Protein AF-U6DPF2-F1 (afdb_monomer)

Solvent-accessible surface area (backbone atoms only — not comparable to full-atom values): 9576 Å² total; per-residue (Å²): 135,83,82,81,77,77,72,81,76,77,89,70,74,79,86,74,88,80,58,65,69,60,52,51,51,50,58,51,51,33,51,52,51,28,51,53,49,15,48,53,49,27,64,74,75,37,40,72,72,28,24,59,43,100,82,71,57,91,51,95,62,51,48,70,65,41,23,38,45,65,47,85,66,29,28,59,49,30,40,49,26,49,55,66,37,44,58,59,51,54,51,49,46,52,51,52,45,55,52,58,69,71,52,85,67,94,52,87,64,50,65,62,50,51,52,49,30,42,50,23,47,52,47,21,53,51,20,49,49,48,41,57,74,38,24,58,90,78,39,45,69,62,22,52,51,23,49,53,48,22,52,55,23,44,54,50,22,53,52,42,49,56,50,51,52,54,55,54,64,76,71,111

Radius of gyration: 22.12 Å; Cα contacts (8 Å, |Δi|>4): 157; chains: 1; bounding box: 89×26×51 Å

pLDDT: mean 87.16, std 13.54, range [38.53, 98.56]

Secondary structure (DSSP, 8-state):
----------S---S----HHHHHHHHHHHHHHHHHHHHHHHHHHSHHHHH--TT----SS--HHHHHHTSTTHHHHHHHHHHHHHHHHHHHHHHHHHHHHHS--S-TTHHHHHHHHHHHHHHHHHHHHHHHHS-TTT-HHHHHHHHHHHHHHHHHHHHHHHHHHHHHHH--

Mean predicted aligned error: 7.71 Å

Structure (mmCIF, N/CA/C/O backbone):
data_AF-U6DPF2-F1
#
_entry.id   AF-U6DPF2-F1
#
loop_
_atom_site.group_PDB
_atom_site.id
_atom_site.type_symbol
_atom_site.label_atom_id
_atom_site.label_alt_id
_atom_site.label_comp_id
_atom_site.label_asym_id
_atom_site.label_entity_id
_atom_site.label_seq_id
_atom_site.pdbx_PDB_ins_code
_atom_site.Cartn_x
_atom_site.Cartn_y
_atom_site.Cartn_z
_atom_site.occupancy
_atom_site.B_iso_or_equiv
_atom_site.auth_seq_id
_atom_site.auth_comp_id
_atom_site.auth_asym_id
_atom_site.auth_atom_id
_atom_site.pdbx_PDB_model_num
ATOM 1 N N . MET A 1 1 ? -61.119 -0.513 19.397 1.00 38.78 1 MET A N 1
ATOM 2 C CA . MET A 1 1 ? -60.624 -1.769 18.796 1.00 38.78 1 MET A CA 1
ATOM 3 C C . MET A 1 1 ? -59.587 -1.384 17.750 1.00 38.78 1 MET A C 1
ATOM 5 O O . MET A 1 1 ? -59.904 -0.553 16.915 1.00 38.78 1 MET A O 1
ATOM 9 N N . PHE A 1 2 ? -58.372 -1.924 17.885 1.00 40.19 2 PHE A N 1
ATOM 10 C CA . PHE A 1 2 ? -57.194 -1.798 17.009 1.00 40.19 2 PHE A CA 1
ATOM 11 C C . PHE A 1 2 ? -56.558 -0.405 16.851 1.00 40.19 2 PHE A C 1
ATOM 13 O O . PHE A 1 2 ? -56.829 0.352 15.9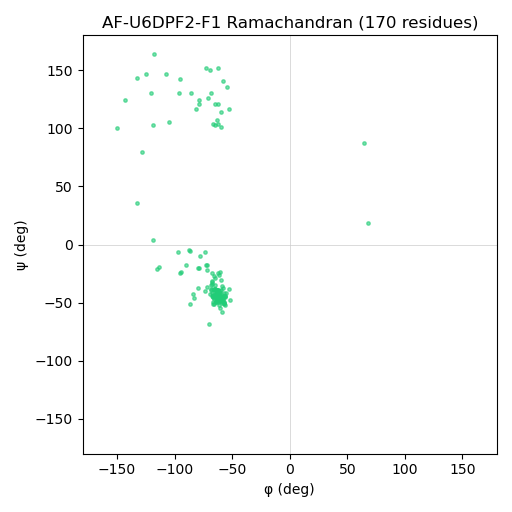27 1.00 40.19 2 PHE A O 1
ATOM 20 N N . SER A 1 3 ? -55.637 -0.125 17.780 1.00 38.53 3 SER A N 1
ATOM 21 C CA . SER A 1 3 ? -54.531 0.813 17.595 1.00 38.53 3 SER A CA 1
ATOM 22 C C . SER A 1 3 ? -53.605 0.253 16.512 1.00 38.53 3 SER A C 1
ATOM 24 O O . SER A 1 3 ? -53.125 -0.876 16.629 1.00 38.53 3 SER A O 1
ATOM 26 N N . ALA A 1 4 ? -53.409 1.014 15.436 1.00 46.97 4 ALA A N 1
ATOM 27 C CA . ALA A 1 4 ? -52.430 0.710 14.407 1.00 46.97 4 ALA A CA 1
ATOM 28 C C . ALA A 1 4 ? -51.031 0.838 15.021 1.00 46.97 4 ALA A C 1
ATOM 30 O O . ALA A 1 4 ? -50.545 1.942 15.259 1.00 46.97 4 ALA A O 1
ATOM 31 N N . ALA A 1 5 ? -50.399 -0.299 15.306 1.00 47.59 5 ALA A N 1
ATOM 32 C CA . ALA A 1 5 ? -48.982 -0.343 15.607 1.00 47.59 5 ALA A CA 1
ATOM 33 C C . ALA A 1 5 ? -48.227 0.079 14.342 1.00 47.59 5 ALA A C 1
ATOM 35 O O . ALA A 1 5 ? -48.111 -0.687 13.386 1.00 47.59 5 ALA A O 1
ATOM 36 N N . SER A 1 6 ? -47.744 1.318 14.320 1.00 48.69 6 SER A N 1
ATOM 37 C CA . SER A 1 6 ? -46.737 1.751 13.362 1.00 48.69 6 SER A CA 1
ATOM 38 C C . SER A 1 6 ? -45.479 0.917 13.606 1.00 48.69 6 SER A C 1
ATOM 40 O O . SER A 1 6 ? -44.765 1.145 14.584 1.00 48.69 6 SER A O 1
ATOM 42 N N . GLN A 1 7 ? -45.219 -0.075 12.751 1.00 51.25 7 GLN A N 1
ATOM 43 C CA . GLN A 1 7 ? -43.880 -0.650 12.643 1.00 51.25 7 GLN A CA 1
ATOM 44 C C . GLN A 1 7 ? -42.896 0.498 12.375 1.00 51.25 7 GLN A C 1
ATOM 46 O O . GLN A 1 7 ? -43.202 1.354 11.538 1.00 51.25 7 GLN A O 1
ATOM 51 N N . PRO A 1 8 ? -41.732 0.548 13.046 1.00 44.69 8 PRO A N 1
ATOM 52 C CA . PRO A 1 8 ? -40.695 1.475 12.641 1.00 44.69 8 PRO A CA 1
ATOM 53 C C . PRO A 1 8 ? -40.276 1.081 11.225 1.00 44.69 8 PRO A C 1
ATOM 55 O O . PRO A 1 8 ? -39.880 -0.058 10.980 1.00 44.69 8 PRO A O 1
ATOM 58 N N . LEU A 1 9 ? -40.428 2.015 10.292 1.00 51.88 9 LEU A N 1
ATOM 59 C CA . LEU A 1 9 ? -39.844 1.935 8.964 1.00 51.88 9 LEU A CA 1
ATOM 60 C C . LEU A 1 9 ? -38.324 1.843 9.168 1.00 51.88 9 LEU A C 1
ATOM 62 O O . LEU A 1 9 ? -37.745 2.776 9.719 1.00 51.88 9 LEU A O 1
ATOM 66 N N . ASP A 1 10 ? -37.705 0.720 8.811 1.00 54.88 10 ASP A N 1
ATOM 67 C CA . ASP A 1 10 ? -36.246 0.566 8.818 1.00 54.88 10 ASP A CA 1
ATOM 68 C C . ASP A 1 10 ? -35.682 1.567 7.785 1.00 54.88 10 ASP A C 1
ATOM 70 O O . ASP A 1 10 ? -35.942 1.385 6.590 1.00 54.88 10 ASP A O 1
ATOM 74 N N . PRO A 1 11 ? -35.038 2.685 8.186 1.00 57.53 11 PRO A N 1
ATOM 75 C CA . PRO A 1 11 ? -34.808 3.810 7.273 1.00 57.53 11 PRO A CA 1
ATOM 76 C C . PRO A 1 11 ? -33.751 3.523 6.203 1.00 57.53 11 PRO A C 1
ATOM 78 O O . PRO A 1 11 ? -33.722 4.201 5.181 1.00 57.53 11 PRO A O 1
ATOM 81 N N . ASP A 1 12 ? -32.918 2.503 6.412 1.00 57.00 12 ASP A N 1
ATOM 82 C CA . ASP A 1 12 ? -31.735 2.244 5.600 1.00 57.00 12 ASP A CA 1
ATOM 83 C C . ASP A 1 12 ? -31.724 0.792 5.113 1.00 57.00 12 ASP A C 1
ATOM 85 O O . ASP A 1 12 ? -31.018 -0.078 5.630 1.00 57.00 12 ASP A O 1
ATOM 89 N N . GLY A 1 13 ? -32.502 0.516 4.065 1.00 59.81 13 GLY A N 1
ATOM 90 C CA . GLY A 1 13 ? -32.349 -0.721 3.307 1.00 59.81 13 GLY A CA 1
ATOM 91 C C . GLY A 1 13 ? -30.888 -0.863 2.876 1.00 59.81 13 GLY A C 1
ATOM 92 O O . GLY A 1 13 ? -30.370 -0.025 2.141 1.00 59.81 13 GLY A O 1
ATOM 93 N N . THR A 1 14 ? -30.197 -1.898 3.357 1.00 67.62 14 THR A N 1
ATOM 94 C CA . THR A 1 14 ? -28.784 -2.129 3.026 1.00 67.62 14 THR A CA 1
ATOM 95 C C . THR A 1 14 ? -28.638 -2.297 1.510 1.00 67.62 14 THR A C 1
ATOM 97 O O . THR A 1 14 ? -28.920 -3.366 0.974 1.00 67.62 14 THR A O 1
ATOM 100 N N . VAL A 1 15 ? -28.194 -1.245 0.813 1.00 73.81 15 VAL A N 1
ATOM 101 C CA . VAL A 1 15 ? -28.133 -1.209 -0.661 1.00 73.81 15 VAL A CA 1
ATOM 102 C C . VAL A 1 15 ? -27.086 -2.186 -1.208 1.00 73.81 15 VAL A C 1
ATOM 104 O O . VAL A 1 15 ? -27.255 -2.748 -2.288 1.00 73.81 15 VAL A O 1
ATOM 107 N N . PHE A 1 16 ? -26.006 -2.428 -0.459 1.00 74.12 16 PHE A N 1
ATOM 108 C CA . PHE A 1 16 ? -24.910 -3.290 -0.890 1.00 74.12 16 PHE A CA 1
ATOM 109 C C . PHE A 1 16 ? -24.344 -4.103 0.276 1.00 74.12 16 PHE A C 1
ATOM 111 O O . PHE A 1 16 ? -23.915 -3.550 1.288 1.00 74.12 16 PHE A O 1
ATOM 118 N N . ARG A 1 17 ? -24.319 -5.434 0.129 1.00 79.38 17 ARG A N 1
ATOM 119 C CA . ARG A 1 17 ? -23.784 -6.360 1.136 1.00 79.38 17 ARG A CA 1
ATOM 120 C C . ARG A 1 17 ? -22.616 -7.142 0.553 1.00 79.38 17 ARG A C 1
ATOM 122 O O . ARG A 1 17 ? -22.805 -8.103 -0.189 1.00 79.38 17 ARG A O 1
ATOM 129 N N . LEU A 1 18 ? -21.403 -6.746 0.918 1.00 79.19 18 LEU A N 1
ATOM 130 C CA . LEU A 1 18 ? -20.183 -7.406 0.473 1.00 79.19 18 LEU A CA 1
ATOM 131 C C . LEU A 1 18 ? -19.712 -8.418 1.518 1.00 79.19 18 LEU A C 1
ATOM 133 O O . LEU A 1 18 ? -19.599 -8.103 2.703 1.00 79.19 18 LEU A O 1
ATOM 137 N N . ARG A 1 19 ? -19.419 -9.650 1.092 1.00 86.00 19 ARG A N 1
ATOM 138 C CA . ARG A 1 19 ? -18.819 -10.648 1.987 1.00 86.00 19 ARG A CA 1
ATOM 139 C C . ARG A 1 19 ? -17.376 -10.248 2.274 1.00 86.00 19 ARG A C 1
ATOM 141 O O . ARG A 1 19 ? -16.591 -10.114 1.340 1.00 86.00 19 ARG A O 1
ATOM 148 N N . PHE A 1 20 ? -17.010 -10.143 3.550 1.00 83.31 20 PHE A N 1
ATOM 149 C CA . PHE A 1 20 ? -15.640 -9.818 3.962 1.00 83.31 20 PHE A CA 1
ATOM 150 C C . PHE A 1 20 ? -14.602 -10.750 3.317 1.00 83.31 20 PHE A C 1
ATOM 152 O O . PHE A 1 20 ? -13.569 -10.298 2.841 1.00 83.31 20 PHE A O 1
ATOM 159 N N . THR A 1 21 ? -14.918 -12.040 3.180 1.00 87.00 21 THR A N 1
ATOM 160 C CA . THR A 1 21 ? -14.057 -13.016 2.496 1.00 87.00 21 THR A CA 1
ATOM 161 C C . THR A 1 21 ? -13.752 -12.635 1.045 1.00 87.00 21 THR A C 1
ATOM 163 O O . THR A 1 21 ? -12.631 -12.837 0.593 1.00 87.00 21 THR A O 1
ATOM 166 N N . ALA A 1 22 ? -14.712 -12.061 0.311 1.00 85.94 22 ALA A N 1
ATOM 167 C CA . ALA A 1 22 ? -14.481 -11.613 -1.064 1.00 85.94 22 ALA A CA 1
ATOM 168 C C . ALA A 1 22 ? -13.515 -10.417 -1.109 1.00 85.94 22 ALA A C 1
ATOM 170 O O . ALA A 1 22 ? -12.627 -10.380 -1.957 1.00 85.94 22 ALA A O 1
ATOM 171 N N . VAL A 1 23 ? -13.640 -9.490 -0.150 1.00 86.88 23 VAL A N 1
ATOM 172 C CA . VAL A 1 23 ? -12.709 -8.361 0.021 1.00 86.88 23 VAL A CA 1
ATOM 173 C C . VAL A 1 23 ? -11.297 -8.863 0.301 1.00 86.88 23 VAL A C 1
ATOM 175 O O . VAL A 1 23 ? -10.350 -8.388 -0.315 1.00 86.88 23 VAL A O 1
ATOM 178 N N . VAL A 1 24 ? -11.153 -9.852 1.186 1.00 88.25 24 VAL A N 1
ATOM 179 C CA . VAL A 1 24 ? -9.853 -10.451 1.523 1.00 88.25 24 VAL A CA 1
ATOM 180 C C . VAL A 1 24 ? -9.200 -11.086 0.296 1.00 88.25 24 VAL A C 1
ATOM 182 O O . VAL A 1 24 ? -8.026 -10.831 0.040 1.00 88.25 24 VAL A O 1
ATOM 185 N N . TRP A 1 25 ? -9.951 -11.855 -0.500 1.00 89.69 25 TRP A N 1
ATOM 186 C CA . TRP A 1 25 ? -9.423 -12.428 -1.740 1.00 89.69 25 TRP A CA 1
ATOM 187 C C . TRP A 1 25 ? -8.938 -11.350 -2.708 1.00 89.69 25 TRP A C 1
ATOM 189 O O . TRP A 1 25 ? -7.821 -11.442 -3.204 1.00 89.69 25 TRP A O 1
ATOM 199 N N . TRP A 1 26 ? -9.723 -10.291 -2.914 1.00 87.00 26 TRP A N 1
ATOM 200 C CA . TRP A 1 26 ? -9.298 -9.150 -3.729 1.00 87.00 26 TRP A CA 1
ATOM 201 C C . TRP A 1 26 ? -8.020 -8.496 -3.199 1.00 87.00 26 TRP A C 1
ATOM 203 O O . TRP A 1 26 ? -7.090 -8.255 -3.967 1.00 87.00 26 TRP A O 1
ATOM 213 N N . ILE A 1 27 ? -7.954 -8.251 -1.889 1.00 88.88 27 ILE A N 1
ATOM 214 C CA . ILE A 1 27 ? -6.798 -7.633 -1.233 1.00 88.88 27 ILE A CA 1
ATOM 215 C C . ILE A 1 27 ? -5.518 -8.442 -1.446 1.00 88.88 27 ILE A C 1
ATOM 217 O O . ILE A 1 27 ? -4.448 -7.868 -1.616 1.00 88.88 27 ILE A O 1
ATOM 221 N N . ILE A 1 28 ? -5.617 -9.769 -1.470 1.00 90.38 28 ILE A N 1
ATOM 222 C CA . ILE A 1 28 ? -4.453 -10.644 -1.621 1.00 90.38 28 ILE A CA 1
ATOM 223 C C . ILE A 1 28 ? -4.072 -10.807 -3.096 1.00 90.38 28 ILE A C 1
ATOM 225 O O . ILE A 1 28 ? -2.896 -10.713 -3.442 1.00 90.38 28 ILE A O 1
ATOM 229 N N . THR A 1 29 ? -5.040 -11.054 -3.980 1.00 92.44 29 THR A N 1
ATOM 230 C CA . THR A 1 29 ? -4.752 -11.467 -5.360 1.00 92.44 29 THR A CA 1
ATOM 231 C C . THR A 1 29 ? -4.073 -10.371 -6.179 1.00 92.44 29 THR A C 1
ATOM 233 O O . THR A 1 29 ? -3.100 -10.667 -6.870 1.00 92.44 29 THR A O 1
ATOM 236 N N . PHE A 1 30 ? -4.536 -9.118 -6.104 1.00 92.62 30 PHE A N 1
ATOM 237 C CA . PHE A 1 30 ? -4.009 -8.048 -6.962 1.00 92.62 30 PHE A CA 1
ATOM 238 C C . PHE A 1 30 ? -2.537 -7.704 -6.679 1.00 92.62 30 PHE A C 1
ATOM 240 O O . PHE A 1 30 ? -1.745 -7.719 -7.623 1.00 92.62 30 PHE A O 1
ATOM 247 N N . PRO A 1 31 ? -2.114 -7.445 -5.425 1.00 92.25 31 PRO A N 1
ATOM 248 C CA . PRO A 1 31 ? -0.709 -7.166 -5.129 1.00 92.25 31 PRO A CA 1
ATOM 249 C C . PRO A 1 31 ? 0.196 -8.360 -5.409 1.00 92.25 31 PRO A C 1
ATOM 251 O O . PRO A 1 31 ? 1.293 -8.174 -5.925 1.00 92.25 31 PRO A O 1
ATOM 254 N N . MET A 1 32 ? -0.265 -9.581 -5.113 1.00 94.25 32 MET A N 1
ATOM 255 C CA . MET A 1 32 ? 0.510 -10.799 -5.368 1.00 94.25 32 MET A CA 1
ATOM 256 C C . MET A 1 32 ? 0.743 -11.000 -6.863 1.00 94.25 32 MET A C 1
ATOM 258 O O . MET A 1 32 ? 1.879 -11.201 -7.286 1.00 94.25 32 MET A O 1
ATOM 262 N N . PHE A 1 33 ? -0.314 -10.888 -7.671 1.00 96.00 33 PHE A N 1
ATOM 263 C CA . PHE A 1 33 ? -0.197 -10.954 -9.124 1.00 96.00 33 PHE A CA 1
ATOM 264 C C . PHE A 1 33 ? 0.745 -9.869 -9.657 1.00 96.00 33 PHE A C 1
ATOM 266 O O . PHE A 1 33 ? 1.686 -10.187 -10.381 1.00 96.00 33 PHE A O 1
ATOM 273 N N . GLY A 1 34 ? 0.535 -8.610 -9.255 1.00 94.94 34 GLY A N 1
ATOM 274 C CA . GLY A 1 34 ? 1.373 -7.490 -9.680 1.00 94.94 34 GLY A CA 1
ATOM 275 C C . GLY A 1 34 ? 2.845 -7.694 -9.321 1.00 94.94 34 GLY A C 1
ATOM 276 O O . GLY A 1 34 ? 3.709 -7.508 -10.173 1.00 94.94 34 GLY A O 1
ATOM 277 N N . PHE A 1 35 ? 3.132 -8.139 -8.096 1.00 94.69 35 PHE A N 1
ATOM 278 C CA . PHE A 1 35 ? 4.491 -8.383 -7.616 1.00 94.69 35 PHE A CA 1
ATOM 279 C C . PHE A 1 35 ? 5.206 -9.449 -8.451 1.00 94.69 35 PHE A C 1
ATOM 281 O O . PHE A 1 35 ? 6.269 -9.183 -9.014 1.00 94.69 35 PHE A O 1
ATOM 288 N N . PHE A 1 36 ? 4.609 -10.637 -8.591 1.00 95.62 36 PHE A N 1
ATOM 289 C CA . PHE A 1 36 ? 5.235 -11.719 -9.352 1.00 95.62 36 PHE A CA 1
ATOM 290 C C . PHE A 1 36 ? 5.347 -11.390 -10.836 1.00 95.62 36 PHE A C 1
ATOM 292 O O . PHE A 1 36 ? 6.382 -11.677 -11.433 1.00 95.62 36 PHE A O 1
ATOM 299 N N . PHE A 1 37 ? 4.332 -10.746 -11.419 1.00 95.62 37 PHE A N 1
ATOM 300 C CA . PHE A 1 37 ? 4.401 -10.279 -12.799 1.00 95.62 37 PHE A CA 1
ATOM 301 C C . PHE A 1 37 ? 5.596 -9.342 -13.003 1.00 95.62 37 PHE A C 1
ATOM 303 O O . PHE A 1 37 ? 6.397 -9.572 -13.905 1.00 95.62 37 PHE A O 1
ATOM 310 N N . CYS A 1 38 ? 5.758 -8.328 -12.147 1.00 95.00 38 CYS A N 1
ATOM 311 C CA . CYS A 1 38 ? 6.836 -7.349 -12.287 1.00 95.00 38 CYS A CA 1
ATOM 312 C C . CYS A 1 38 ? 8.219 -7.990 -12.139 1.00 95.00 38 CYS A C 1
ATOM 314 O O . CYS A 1 38 ? 9.108 -7.697 -12.938 1.00 95.00 38 CYS A O 1
ATOM 316 N N . ILE A 1 39 ? 8.400 -8.894 -11.170 1.00 93.94 39 ILE A N 1
ATOM 317 C CA . ILE A 1 39 ? 9.676 -9.593 -10.964 1.00 93.94 39 ILE A CA 1
ATOM 318 C C . ILE A 1 39 ? 9.995 -10.520 -12.140 1.00 93.94 39 ILE A C 1
ATOM 320 O O . ILE A 1 39 ? 11.076 -10.418 -12.716 1.00 93.94 39 ILE A O 1
ATOM 324 N N . ILE A 1 40 ? 9.061 -11.391 -12.535 1.00 94.19 40 ILE A N 1
ATOM 325 C CA . ILE A 1 40 ? 9.280 -12.354 -13.625 1.00 94.19 40 ILE A CA 1
ATOM 326 C C . ILE A 1 40 ? 9.542 -11.615 -14.938 1.00 94.19 40 ILE A C 1
ATOM 328 O O . ILE A 1 40 ? 10.494 -11.934 -15.645 1.00 94.19 40 ILE A O 1
ATOM 332 N N . TRP A 1 41 ? 8.739 -10.595 -15.248 1.00 94.62 41 TRP A N 1
ATOM 333 C CA . TRP A 1 41 ? 8.914 -9.820 -16.471 1.00 94.62 41 TRP A CA 1
ATOM 334 C C . TRP A 1 41 ? 10.256 -9.084 -16.497 1.00 94.62 41 TRP A C 1
ATOM 336 O O . TRP A 1 41 ? 10.922 -9.045 -17.531 1.00 94.62 41 TRP A O 1
ATOM 346 N N . SER A 1 42 ? 10.680 -8.539 -15.355 1.00 92.38 42 SER A N 1
ATOM 347 C CA . SER A 1 42 ? 11.984 -7.888 -15.225 1.00 92.38 42 SER A CA 1
ATOM 348 C C . SER A 1 42 ? 13.130 -8.870 -15.446 1.00 92.38 42 SER A C 1
ATOM 350 O O . SER A 1 42 ? 14.040 -8.569 -16.208 1.00 92.38 42 SER A O 1
ATOM 352 N N . LEU A 1 43 ? 13.052 -10.075 -14.879 1.00 92.31 43 LEU A N 1
ATOM 353 C CA . LEU A 1 43 ? 14.084 -11.100 -15.050 1.00 92.31 43 LEU A CA 1
ATOM 354 C C . LEU A 1 43 ? 14.179 -11.641 -16.483 1.00 92.31 43 LEU A C 1
ATOM 356 O O . LEU A 1 43 ? 15.271 -11.973 -16.928 1.00 92.31 43 LEU A O 1
ATOM 360 N N . VAL A 1 44 ? 13.057 -11.743 -17.201 1.00 92.44 44 VAL A N 1
ATOM 361 C CA . VAL A 1 44 ? 13.035 -12.303 -18.564 1.00 92.44 44 VAL A CA 1
ATOM 362 C C . VAL A 1 44 ? 13.387 -11.258 -19.622 1.00 92.44 44 VAL A C 1
ATOM 364 O O . VAL A 1 44 ? 14.122 -11.566 -20.557 1.00 92.44 44 VAL A O 1
ATOM 367 N N . PHE A 1 45 ? 12.860 -10.038 -19.497 1.00 90.44 45 PHE A N 1
ATOM 368 C CA . PHE A 1 45 ? 12.917 -9.038 -20.571 1.00 90.44 45 PHE A CA 1
ATOM 369 C C . PHE A 1 45 ? 13.751 -7.797 -20.239 1.00 90.44 45 PHE A C 1
ATOM 371 O O . PHE A 1 45 ? 14.189 -7.117 -21.159 1.00 90.44 45 PHE A O 1
ATOM 378 N N . HIS A 1 46 ? 13.988 -7.494 -18.958 1.00 87.00 46 HIS A N 1
ATOM 379 C CA . HIS A 1 46 ? 14.680 -6.271 -18.526 1.00 87.00 46 HIS A CA 1
ATOM 380 C C . HIS A 1 46 ? 15.778 -6.559 -17.490 1.00 87.00 46 HIS A C 1
ATOM 382 O O . HIS A 1 46 ? 15.980 -5.778 -16.557 1.00 87.00 46 HIS A O 1
ATOM 388 N N . PHE A 1 47 ? 16.473 -7.694 -17.624 1.00 85.94 47 PHE A N 1
ATOM 389 C CA . PHE A 1 47 ? 17.399 -8.185 -16.601 1.00 85.94 47 PHE A CA 1
ATOM 390 C C . PHE A 1 47 ? 18.512 -7.174 -16.314 1.00 85.94 47 PHE A C 1
ATOM 392 O O . PHE A 1 47 ? 18.605 -6.692 -15.191 1.00 85.94 47 PHE A O 1
ATOM 399 N N . GLU A 1 48 ? 19.286 -6.787 -17.334 1.00 81.94 48 GLU A N 1
ATOM 400 C CA . GLU A 1 48 ? 20.451 -5.902 -17.180 1.00 81.94 48 GLU A CA 1
ATOM 401 C C . GLU A 1 48 ? 20.096 -4.567 -16.523 1.00 81.94 48 GLU A C 1
ATOM 403 O O . GLU A 1 48 ? 20.779 -4.133 -15.602 1.00 81.94 48 GLU A O 1
ATOM 408 N N . TYR A 1 49 ? 18.992 -3.948 -16.948 1.00 80.94 49 TYR A N 1
ATOM 409 C CA . TYR A 1 49 ? 18.534 -2.678 -16.392 1.00 80.94 49 TYR A CA 1
ATOM 410 C C . TYR A 1 49 ? 18.077 -2.815 -14.936 1.00 80.94 49 TYR A C 1
ATOM 412 O O . TYR A 1 49 ? 18.415 -1.998 -14.085 1.00 80.94 49 TYR A O 1
ATOM 420 N N . THR A 1 50 ? 17.304 -3.857 -14.626 1.00 81.31 50 THR A N 1
ATOM 421 C CA . THR A 1 50 ? 16.648 -3.966 -13.316 1.00 81.31 50 THR A CA 1
ATOM 422 C C . THR A 1 50 ? 17.577 -4.460 -12.205 1.00 81.31 50 THR A C 1
ATOM 424 O O . THR A 1 50 ? 17.288 -4.199 -11.031 1.00 81.31 50 THR A O 1
ATOM 427 N N . VAL A 1 51 ? 18.691 -5.112 -12.562 1.00 85.38 51 VAL A N 1
ATOM 428 C CA . VAL A 1 51 ? 19.764 -5.533 -11.641 1.00 85.38 51 VAL A CA 1
ATOM 429 C C . VAL A 1 51 ? 20.950 -4.564 -11.591 1.00 85.38 51 VAL A C 1
ATOM 431 O O . VAL A 1 51 ? 21.850 -4.763 -10.771 1.00 85.38 51 VAL A O 1
ATOM 434 N N . ALA A 1 52 ? 20.968 -3.535 -12.447 1.00 81.56 52 ALA A N 1
ATOM 435 C CA . ALA A 1 52 ? 22.044 -2.554 -12.495 1.00 81.56 52 ALA A CA 1
ATOM 436 C C . ALA A 1 52 ? 22.228 -1.861 -11.138 1.00 81.56 52 ALA A C 1
ATOM 438 O O . ALA A 1 52 ? 21.267 -1.536 -10.439 1.00 81.56 52 ALA A O 1
ATOM 439 N N . THR A 1 53 ? 23.486 -1.625 -10.774 1.00 81.81 53 THR A N 1
ATOM 440 C CA . THR A 1 53 ? 23.859 -0.865 -9.579 1.00 81.81 53 THR A CA 1
ATOM 441 C C . THR A 1 53 ? 24.783 0.273 -9.967 1.00 81.81 53 THR A C 1
ATOM 443 O O . THR A 1 53 ? 25.631 0.110 -10.845 1.00 81.81 53 THR A O 1
ATOM 446 N N . ASP A 1 54 ? 24.686 1.397 -9.259 1.00 78.50 54 ASP A N 1
ATOM 447 C CA . ASP A 1 54 ? 25.594 2.536 -9.454 1.00 78.50 54 ASP A CA 1
ATOM 448 C C . ASP A 1 54 ? 27.064 2.167 -9.189 1.00 78.50 54 ASP A C 1
ATOM 450 O O . ASP A 1 54 ? 27.983 2.790 -9.714 1.00 78.50 54 ASP A O 1
ATOM 454 N N . CYS A 1 55 ? 27.302 1.120 -8.392 1.00 83.62 55 CYS A N 1
ATOM 455 C CA . CYS A 1 55 ? 28.636 0.607 -8.081 1.00 83.62 55 CYS A CA 1
ATOM 456 C C . CYS A 1 55 ? 29.159 -0.428 -9.095 1.00 83.62 55 CYS A C 1
ATOM 458 O O . CYS A 1 55 ? 30.287 -0.895 -8.941 1.00 83.62 55 CYS A O 1
ATOM 460 N N . GLY A 1 56 ? 28.357 -0.834 -10.087 1.00 81.12 56 GLY A N 1
ATOM 461 C CA . GLY A 1 56 ? 28.739 -1.844 -11.082 1.00 81.12 56 GLY A CA 1
ATOM 462 C C . GLY A 1 56 ? 28.907 -3.264 -10.523 1.00 81.12 56 GLY A C 1
ATOM 463 O O . GLY A 1 56 ? 29.546 -4.104 -11.155 1.00 81.12 56 GLY A O 1
ATOM 464 N N . VAL A 1 57 ? 28.357 -3.546 -9.338 1.00 86.62 57 VAL A N 1
ATOM 465 C CA . VAL A 1 57 ? 28.372 -4.880 -8.722 1.00 86.62 57 VAL A CA 1
ATOM 466 C C . VAL A 1 57 ? 27.180 -5.687 -9.250 1.00 86.62 57 VAL A C 1
ATOM 468 O O . VAL A 1 57 ? 26.055 -5.177 -9.221 1.00 86.62 57 VAL A O 1
ATOM 471 N N . PRO A 1 58 ? 27.389 -6.931 -9.722 1.00 83.38 58 PRO A N 1
ATOM 472 C CA . PRO A 1 58 ? 26.310 -7.741 -10.271 1.00 83.38 58 PRO A CA 1
ATOM 473 C C . PRO A 1 58 ? 25.319 -8.167 -9.182 1.00 83.38 58 PRO A C 1
ATOM 475 O O . PRO A 1 58 ? 25.708 -8.729 -8.157 1.00 83.38 58 PRO A O 1
ATOM 478 N N . ASN A 1 59 ? 24.029 -7.957 -9.448 1.00 86.56 59 ASN A N 1
ATOM 479 C CA . ASN A 1 59 ? 22.926 -8.517 -8.674 1.00 86.56 59 ASN A CA 1
ATOM 480 C C . ASN A 1 59 ? 22.232 -9.630 -9.462 1.00 86.56 59 ASN A C 1
ATOM 482 O O . ASN A 1 59 ? 22.098 -9.565 -10.681 1.00 86.56 59 ASN A O 1
ATOM 486 N N . TYR A 1 60 ? 21.743 -10.642 -8.746 1.00 86.06 60 TYR A N 1
ATOM 487 C CA . TYR A 1 60 ? 20.985 -11.748 -9.344 1.00 86.06 60 TYR A CA 1
ATOM 488 C C . TYR A 1 60 ? 19.477 -11.487 -9.390 1.00 86.06 60 TYR A C 1
ATOM 490 O O . TYR A 1 60 ? 18.758 -12.164 -10.121 1.00 86.06 60 TYR A O 1
ATOM 498 N N . LEU A 1 61 ? 18.993 -10.528 -8.596 1.00 87.56 61 LEU A N 1
ATOM 499 C CA . LEU A 1 61 ? 17.588 -10.149 -8.524 1.00 87.56 61 LEU A CA 1
ATOM 500 C C . LEU A 1 61 ? 17.449 -8.632 -8.601 1.00 87.56 61 LEU A C 1
ATOM 502 O O . LEU A 1 61 ? 18.269 -7.918 -8.016 1.00 87.56 61 LEU A O 1
ATOM 506 N N . PRO A 1 62 ? 16.402 -8.137 -9.278 1.00 87.31 62 PRO A N 1
ATOM 507 C CA . PRO A 1 62 ? 16.111 -6.722 -9.279 1.00 87.31 62 PRO A CA 1
ATOM 508 C C . PRO A 1 62 ? 15.621 -6.279 -7.903 1.00 87.31 62 PRO A C 1
ATOM 510 O O . PRO A 1 62 ? 14.966 -7.035 -7.177 1.00 87.31 62 PRO A O 1
ATOM 513 N N . SER A 1 63 ? 15.892 -5.023 -7.558 1.00 89.44 63 SER A N 1
ATOM 514 C CA . SER A 1 63 ? 15.203 -4.401 -6.430 1.00 89.44 63 SER A CA 1
ATOM 515 C C . SER A 1 63 ? 13.698 -4.328 -6.715 1.00 89.44 63 SER A C 1
ATOM 517 O O . SER A 1 63 ? 13.271 -4.224 -7.867 1.00 89.44 63 SER A O 1
ATOM 519 N N . VAL A 1 64 ? 12.868 -4.344 -5.669 1.00 89.94 64 VAL A N 1
ATOM 520 C CA . VAL A 1 64 ? 11.412 -4.244 -5.855 1.00 89.94 64 VAL A CA 1
ATOM 521 C C . VAL A 1 64 ? 11.045 -2.922 -6.530 1.00 89.94 64 VAL A C 1
ATOM 523 O O . VAL A 1 64 ? 10.279 -2.936 -7.487 1.00 89.94 64 VAL A O 1
ATOM 526 N N . SER A 1 65 ? 11.639 -1.804 -6.103 1.00 89.44 65 SER A N 1
ATOM 527 C CA . SER A 1 65 ? 11.392 -0.486 -6.699 1.00 89.44 65 SER A CA 1
ATOM 528 C C . SER A 1 65 ? 11.789 -0.421 -8.179 1.00 89.44 65 SER A C 1
ATOM 530 O O . SER A 1 65 ? 11.020 0.111 -8.980 1.00 89.44 65 SER A O 1
ATOM 532 N N . SER A 1 66 ? 12.925 -1.015 -8.578 1.00 88.69 66 SER A N 1
ATOM 533 C CA . SER A 1 66 ? 13.322 -1.062 -9.996 1.00 88.69 66 SER A CA 1
ATOM 534 C C . SER A 1 66 ? 12.395 -1.952 -10.829 1.00 88.69 66 SER A C 1
ATOM 536 O O . SER A 1 66 ? 12.026 -1.574 -11.940 1.00 88.69 66 SER A O 1
ATOM 538 N N . ALA A 1 67 ? 11.937 -3.081 -10.277 1.00 91.56 67 ALA A N 1
ATOM 539 C CA . ALA A 1 67 ? 11.025 -3.993 -10.966 1.00 91.56 67 ALA A CA 1
ATOM 540 C C . ALA A 1 67 ? 9.614 -3.412 -11.182 1.00 91.56 67 ALA A C 1
ATOM 542 O O . ALA A 1 67 ? 8.984 -3.707 -12.197 1.00 91.56 67 ALA A O 1
ATOM 543 N N . ILE A 1 68 ? 9.103 -2.609 -10.240 1.00 91.50 68 ILE A N 1
ATOM 544 C CA . ILE A 1 68 ? 7.736 -2.058 -10.299 1.00 91.50 68 ILE A CA 1
ATOM 545 C C . ILE A 1 68 ? 7.659 -0.650 -10.904 1.00 91.50 68 ILE A C 1
ATOM 547 O O . ILE A 1 68 ? 6.594 -0.257 -11.373 1.00 91.50 68 ILE A O 1
ATOM 551 N N . GLY A 1 69 ? 8.741 0.134 -10.852 1.00 82.31 69 GLY A N 1
ATOM 552 C CA . GLY A 1 69 ? 8.744 1.553 -11.229 1.00 82.31 69 GLY A CA 1
ATOM 553 C C . GLY A 1 69 ? 9.576 1.891 -12.466 1.00 82.31 69 GLY A C 1
ATOM 554 O O . GLY A 1 69 ? 9.343 2.939 -13.074 1.00 82.31 69 GLY A O 1
ATOM 555 N N . GLY A 1 70 ? 10.515 1.018 -12.848 1.00 78.12 70 GLY A N 1
ATOM 556 C CA . GLY A 1 70 ? 11.472 1.280 -13.924 1.00 78.12 70 GLY A CA 1
ATOM 557 C C . GLY A 1 70 ? 10.821 1.285 -15.303 1.00 78.12 70 GLY A C 1
ATOM 558 O O . GLY A 1 70 ? 10.672 2.335 -15.926 1.00 78.12 70 GLY A O 1
ATOM 559 N N . GLU A 1 71 ? 10.366 0.112 -15.747 1.00 85.00 71 GLU A N 1
ATOM 560 C CA . GLU A 1 71 ? 10.042 -0.126 -17.157 1.00 85.00 71 GLU A CA 1
ATOM 561 C C . GLU A 1 71 ? 8.574 -0.475 -17.428 1.00 85.00 71 GLU A C 1
ATOM 563 O O . GLU A 1 71 ? 7.780 -0.818 -16.540 1.00 85.00 71 GLU A O 1
ATOM 568 N N . VAL A 1 72 ? 8.202 -0.361 -18.704 1.00 90.56 72 VAL A N 1
ATOM 569 C CA . VAL A 1 72 ? 6.903 -0.793 -19.229 1.00 90.56 72 VAL A CA 1
ATOM 570 C C . VAL A 1 72 ? 7.016 -2.207 -19.811 1.00 90.56 72 VAL A C 1
ATOM 572 O O . VAL A 1 72 ? 8.015 -2.525 -20.453 1.00 90.56 72 VAL A O 1
ATOM 575 N N . PRO A 1 73 ? 5.995 -3.070 -19.638 1.00 93.19 73 PRO A N 1
ATOM 576 C CA . PRO A 1 73 ? 4.659 -2.824 -19.087 1.00 93.19 73 PRO A CA 1
ATOM 577 C C . PRO A 1 73 ? 4.532 -2.925 -17.552 1.00 93.19 73 PRO A C 1
ATOM 579 O O . PRO A 1 73 ? 3.454 -2.624 -17.030 1.00 93.19 73 PRO A O 1
ATOM 582 N N . GLN A 1 74 ? 5.582 -3.332 -16.827 1.00 93.81 74 GLN A N 1
ATOM 583 C CA . GLN A 1 74 ? 5.547 -3.632 -15.383 1.00 93.81 74 GLN A CA 1
ATOM 584 C C . GLN A 1 74 ? 4.942 -2.490 -14.570 1.00 93.81 74 GLN A C 1
ATOM 586 O O . GLN A 1 74 ? 4.002 -2.709 -13.804 1.00 93.81 74 GLN A O 1
ATOM 591 N N . ARG A 1 75 ? 5.394 -1.256 -14.825 1.00 93.00 75 ARG A N 1
ATOM 592 C CA . ARG A 1 75 ? 4.893 -0.051 -14.154 1.00 93.00 75 ARG A CA 1
ATOM 593 C C . ARG A 1 75 ? 3.384 0.123 -14.262 1.00 93.00 75 ARG A C 1
ATOM 595 O O . ARG A 1 75 ? 2.731 0.486 -13.285 1.00 93.00 75 ARG A O 1
ATOM 602 N N . TYR A 1 76 ? 2.806 -0.137 -15.432 1.00 94.88 76 TYR A N 1
ATOM 603 C CA . TYR A 1 76 ? 1.363 0.012 -15.626 1.00 94.88 76 TYR A CA 1
ATOM 604 C C . TYR A 1 76 ? 0.579 -1.110 -14.953 1.00 94.88 76 TYR A C 1
ATOM 606 O O . TYR A 1 76 ? -0.438 -0.839 -14.316 1.00 94.88 76 TYR A O 1
ATOM 614 N N . VAL A 1 77 ? 1.075 -2.347 -15.029 1.00 96.12 77 VAL A N 1
ATOM 615 C CA . VAL A 1 77 ? 0.448 -3.484 -14.340 1.00 96.12 77 VAL A CA 1
ATOM 616 C C . VAL A 1 77 ? 0.476 -3.276 -12.828 1.00 96.12 77 VAL A C 1
ATOM 618 O O . VAL A 1 77 ? -0.552 -3.449 -12.171 1.00 96.12 77 VAL A O 1
ATOM 621 N N . TRP A 1 78 ? 1.608 -2.833 -12.279 1.00 96.31 78 TRP A N 1
ATOM 622 C CA . TRP A 1 78 ? 1.743 -2.527 -10.859 1.00 96.31 78 TRP A CA 1
ATOM 623 C C . TRP A 1 78 ? 0.793 -1.411 -10.413 1.00 96.31 78 TRP A C 1
ATOM 625 O O . TRP A 1 78 ? -0.003 -1.613 -9.491 1.00 96.31 78 TRP A O 1
ATOM 635 N N . ARG A 1 79 ? 0.809 -0.262 -11.108 1.00 96.00 79 ARG A N 1
ATOM 636 C CA . ARG A 1 79 ? -0.078 0.879 -10.818 1.00 96.00 79 ARG A CA 1
ATOM 637 C C . ARG A 1 79 ? -1.553 0.480 -10.872 1.00 96.00 79 ARG A C 1
ATOM 639 O O . ARG A 1 79 ? -2.316 0.866 -9.990 1.00 96.00 79 ARG A O 1
ATOM 646 N N . PHE A 1 80 ? -1.947 -0.336 -11.850 1.00 95.69 80 PHE A N 1
ATOM 647 C CA . PHE A 1 80 ? -3.310 -0.855 -11.956 1.00 95.69 80 PHE A CA 1
ATOM 648 C C . PHE A 1 80 ? -3.679 -1.758 -10.771 1.00 95.69 80 PHE A C 1
ATOM 650 O O . PHE A 1 80 ? -4.710 -1.545 -10.131 1.00 95.69 80 PHE A O 1
ATOM 657 N N . CYS A 1 81 ? -2.820 -2.726 -10.437 1.00 96.06 81 CYS A N 1
ATOM 658 C CA . CYS A 1 81 ? -3.060 -3.660 -9.337 1.00 96.06 81 CYS A CA 1
ATOM 659 C C . CYS A 1 81 ? -3.181 -2.937 -7.993 1.00 96.06 81 CYS A C 1
ATOM 661 O O . CYS A 1 81 ? -4.136 -3.171 -7.254 1.00 96.06 81 CYS A O 1
ATOM 663 N N . ILE A 1 82 ? -2.249 -2.031 -7.683 1.00 95.75 82 ILE A N 1
ATOM 664 C CA . ILE A 1 82 ? -2.273 -1.272 -6.428 1.00 95.75 82 ILE A CA 1
ATOM 665 C C . ILE A 1 82 ? -3.397 -0.232 -6.418 1.00 95.75 82 ILE A C 1
ATOM 667 O O . ILE A 1 82 ? -4.050 -0.053 -5.390 1.00 95.75 82 ILE A O 1
ATOM 671 N N . GLY A 1 83 ? -3.683 0.402 -7.557 1.00 95.06 83 GLY A N 1
ATOM 672 C CA . GLY A 1 83 ? -4.813 1.315 -7.712 1.00 95.06 83 GLY A CA 1
ATOM 673 C C . GLY A 1 83 ? -6.141 0.644 -7.360 1.00 95.06 83 GLY A C 1
ATOM 674 O O . GLY A 1 83 ? -6.853 1.133 -6.484 1.00 95.06 83 GLY A O 1
ATOM 675 N N . LEU A 1 84 ? -6.438 -0.517 -7.954 1.00 93.19 84 LEU A N 1
ATOM 676 C CA . LEU A 1 84 ? -7.647 -1.286 -7.630 1.00 93.19 84 LEU A CA 1
ATOM 677 C C . LEU A 1 84 ? -7.652 -1.809 -6.192 1.00 93.19 84 LEU A C 1
ATOM 679 O O . LEU A 1 84 ? -8.690 -1.807 -5.532 1.00 93.19 84 LEU A O 1
ATOM 683 N N . HIS A 1 85 ? -6.493 -2.231 -5.695 1.00 94.00 85 HIS A N 1
ATOM 684 C CA . HIS A 1 85 ? -6.325 -2.713 -4.329 1.00 94.00 85 HIS A CA 1
ATOM 685 C C . HIS A 1 85 ? -6.508 -1.616 -3.265 1.00 94.00 85 HIS A C 1
ATOM 687 O O . HIS A 1 85 ? -6.874 -1.918 -2.131 1.00 94.00 85 HIS A O 1
ATOM 693 N N . SER A 1 86 ? -6.295 -0.344 -3.599 1.00 94.38 86 SER A N 1
ATOM 694 C CA . SER A 1 86 ? -6.360 0.748 -2.621 1.00 94.38 86 SER A CA 1
ATOM 695 C C . SER A 1 86 ? -7.753 0.930 -2.006 1.00 94.38 86 SER A C 1
ATOM 697 O O . SER A 1 86 ? -7.884 1.033 -0.786 1.00 94.38 86 SER A O 1
ATOM 699 N N . ALA A 1 87 ? -8.811 0.888 -2.822 1.00 92.81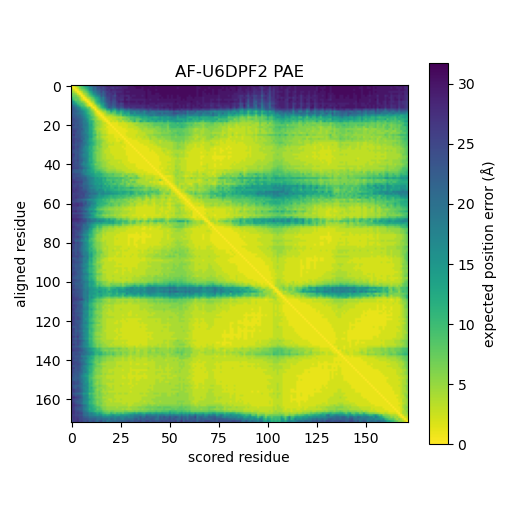 87 ALA A N 1
ATOM 700 C CA . ALA A 1 87 ? -10.190 1.058 -2.369 1.00 92.81 87 ALA A CA 1
ATOM 701 C C . ALA A 1 87 ? -10.607 0.046 -1.278 1.00 92.81 87 ALA A C 1
ATOM 703 O O . ALA A 1 87 ? -11.077 0.480 -0.220 1.00 92.81 87 ALA A O 1
ATOM 704 N N . PRO A 1 88 ? -10.417 -1.280 -1.448 1.00 92.81 88 PRO A N 1
ATOM 705 C CA . PRO A 1 88 ? -10.748 -2.234 -0.397 1.00 92.81 88 PRO A CA 1
ATOM 706 C C . PRO A 1 88 ? -9.878 -2.075 0.858 1.00 92.81 88 PRO A C 1
ATOM 708 O O . PRO A 1 88 ? -10.383 -2.328 1.950 1.00 92.81 88 PRO A O 1
ATOM 711 N N . ARG A 1 89 ? -8.623 -1.603 0.762 1.00 94.81 89 ARG A N 1
ATOM 712 C CA . ARG A 1 89 ? -7.816 -1.307 1.963 1.00 94.81 89 ARG A CA 1
ATOM 713 C C . ARG A 1 89 ? -8.404 -0.164 2.783 1.00 94.81 89 ARG A C 1
ATOM 715 O O . ARG A 1 89 ? -8.546 -0.308 3.997 1.00 94.81 89 ARG A O 1
ATOM 722 N N . PHE A 1 90 ? -8.808 0.930 2.136 1.00 95.38 90 PHE A N 1
ATOM 723 C CA . PHE A 1 90 ? -9.483 2.027 2.833 1.00 95.38 90 PHE A CA 1
ATOM 724 C C . PHE A 1 90 ? -10.802 1.563 3.454 1.00 95.38 90 PHE A C 1
ATOM 726 O O . PHE A 1 90 ? -11.062 1.859 4.619 1.00 95.38 90 PHE A O 1
ATOM 733 N N . LEU A 1 91 ? -11.600 0.770 2.731 1.00 93.12 91 LEU A N 1
ATOM 734 C CA . LEU A 1 91 ? -12.833 0.187 3.269 1.00 93.12 91 LEU A CA 1
ATOM 735 C C . LEU A 1 91 ? -12.563 -0.637 4.535 1.00 93.12 91 LEU A C 1
ATOM 737 O O . LEU A 1 91 ? -13.271 -0.483 5.530 1.00 93.12 91 LEU A O 1
ATOM 741 N N . VAL A 1 92 ? -11.523 -1.475 4.526 1.00 92.56 92 VAL A N 1
ATOM 742 C CA . VAL A 1 92 ? -11.112 -2.260 5.697 1.00 92.56 92 VAL A CA 1
ATOM 743 C C . VAL A 1 92 ? -10.662 -1.354 6.848 1.00 92.56 92 VAL A C 1
ATOM 745 O O . VAL A 1 92 ? -11.054 -1.603 7.988 1.00 92.56 92 VAL A O 1
ATOM 748 N N . ALA A 1 93 ? -9.923 -0.273 6.579 1.00 95.00 93 ALA A N 1
ATOM 749 C CA . ALA A 1 93 ? -9.536 0.700 7.602 1.00 95.00 93 ALA A CA 1
ATOM 750 C C . ALA A 1 93 ? -10.762 1.328 8.293 1.00 95.00 93 ALA A C 1
ATOM 752 O O . ALA A 1 93 ? -10.821 1.380 9.524 1.00 95.00 93 ALA A O 1
ATOM 753 N N . PHE A 1 94 ? -11.778 1.732 7.520 1.00 94.56 94 PHE A N 1
ATOM 754 C CA . PHE A 1 94 ? -13.041 2.248 8.063 1.00 94.56 94 PHE A CA 1
ATOM 755 C C . PHE A 1 94 ? -13.843 1.181 8.819 1.00 94.56 94 PHE A C 1
ATOM 757 O O . PHE A 1 94 ? -14.421 1.470 9.867 1.00 94.56 94 PHE A O 1
ATOM 764 N N . ALA A 1 95 ? -13.859 -0.062 8.332 1.00 92.50 95 ALA A N 1
ATOM 765 C CA . ALA A 1 95 ? -14.526 -1.165 9.017 1.00 92.50 95 ALA A CA 1
ATOM 766 C C . ALA A 1 95 ? -13.899 -1.438 10.396 1.00 92.50 95 ALA A C 1
ATOM 768 O O . ALA A 1 95 ? -14.623 -1.545 11.387 1.00 92.50 95 ALA A O 1
ATOM 769 N N . TYR A 1 96 ? -12.563 -1.476 10.485 1.00 92.06 96 TYR A N 1
ATOM 770 C CA . TYR A 1 96 ? -11.856 -1.620 11.762 1.00 92.06 96 TYR A CA 1
ATOM 771 C C . TYR A 1 96 ? -12.066 -0.421 12.684 1.00 92.06 96 TYR A C 1
ATOM 773 O O . TYR A 1 96 ? -12.260 -0.605 13.882 1.00 92.06 96 TYR A O 1
ATOM 781 N N . TRP A 1 97 ? -12.078 0.796 12.142 1.00 94.12 97 TRP A N 1
ATOM 782 C CA . TRP A 1 97 ? -12.399 1.998 12.909 1.00 94.12 97 TRP A CA 1
ATOM 783 C C . TRP A 1 97 ? -13.781 1.907 13.568 1.00 94.12 97 TRP A C 1
ATOM 785 O O . TRP A 1 97 ? -13.899 2.081 14.783 1.00 94.12 97 TRP A O 1
ATOM 795 N N . ASN A 1 98 ? -14.809 1.549 12.796 1.00 92.38 98 ASN A N 1
ATOM 796 C CA . ASN A 1 98 ? -16.168 1.371 13.311 1.00 92.38 98 ASN A CA 1
ATOM 797 C C . ASN A 1 98 ? -16.244 0.236 14.340 1.00 92.38 98 ASN A C 1
ATOM 799 O O . ASN A 1 98 ? -16.892 0.385 15.376 1.00 92.38 98 ASN A O 1
ATOM 803 N N . HIS A 1 99 ? -15.536 -0.870 14.095 1.00 90.69 99 HIS A N 1
ATOM 804 C CA . HIS A 1 99 ? -15.437 -1.968 15.051 1.00 90.69 99 HIS A CA 1
ATOM 805 C C . HIS A 1 99 ? -14.822 -1.508 16.382 1.00 90.69 99 HIS A C 1
ATOM 807 O O . HIS A 1 99 ? -15.413 -1.730 17.438 1.00 90.69 99 HIS A O 1
ATOM 813 N N . TYR A 1 100 ? -13.694 -0.796 16.356 1.00 90.50 100 TYR A N 1
ATOM 814 C CA . TYR A 1 100 ? -13.060 -0.299 17.577 1.00 90.50 100 TYR A CA 1
ATOM 815 C C . TYR A 1 100 ? -13.917 0.728 18.325 1.00 90.50 100 TYR A C 1
ATOM 817 O O . TYR A 1 100 ? -13.934 0.723 19.552 1.00 90.50 100 TYR A O 1
ATOM 825 N N . LEU A 1 101 ? -14.678 1.573 17.622 1.00 87.06 101 LEU A N 1
ATOM 826 C CA . LEU A 1 101 ? -15.626 2.487 18.267 1.00 87.06 101 LEU A CA 1
ATOM 827 C C . LEU A 1 101 ? -16.799 1.764 18.940 1.00 87.06 101 LEU A C 1
ATOM 829 O O . LEU A 1 101 ? -17.302 2.251 19.953 1.00 87.06 101 LEU A O 1
ATOM 833 N N . SER A 1 102 ? -17.230 0.624 18.390 1.00 87.06 102 SER A N 1
ATOM 834 C CA . SER A 1 102 ? -18.316 -0.183 18.961 1.00 87.06 102 SER A CA 1
ATOM 835 C C . SER A 1 102 ? -17.914 -0.917 20.246 1.00 87.06 102 SER A C 1
ATOM 837 O O . SER A 1 102 ? -18.770 -1.253 21.062 1.00 87.06 102 SER A O 1
ATOM 839 N N . CYS A 1 103 ? -16.614 -1.131 20.462 1.00 84.19 103 CYS A N 1
ATOM 840 C CA . CYS A 1 103 ? -16.092 -1.786 21.654 1.00 84.19 103 CYS A CA 1
ATOM 841 C C . CYS A 1 103 ? -16.058 -0.823 22.852 1.00 84.19 103 CYS A C 1
ATOM 843 O O . CYS A 1 103 ? -15.406 0.224 22.824 1.00 84.19 103 CYS A O 1
ATOM 845 N N . ALA A 1 104 ? -16.702 -1.207 23.956 1.00 76.88 104 ALA A N 1
ATOM 846 C CA . ALA A 1 104 ? -16.572 -0.503 25.227 1.00 76.88 104 ALA A CA 1
ATOM 847 C C . ALA A 1 104 ? -15.284 -0.950 25.938 1.00 76.88 104 ALA A C 1
ATOM 849 O O . ALA A 1 104 ? -15.144 -2.113 26.307 1.00 76.88 104 ALA A O 1
ATOM 850 N N . SER A 1 105 ? -14.340 -0.029 26.142 1.00 76.81 105 SER A N 1
ATOM 851 C CA . SER A 1 105 ? -13.137 -0.270 26.947 1.00 76.81 105 SER A CA 1
ATOM 852 C C . SER A 1 105 ? -13.082 0.720 28.112 1.00 76.81 105 SER A C 1
ATOM 854 O O . SER A 1 105 ? -13.207 1.925 27.876 1.00 76.81 105 SER A O 1
ATOM 856 N N . PRO A 1 106 ? -12.862 0.259 29.357 1.00 73.00 106 PRO A N 1
ATOM 857 C CA . PRO A 1 106 ? -12.734 1.131 30.524 1.00 73.00 106 PRO A CA 1
ATOM 858 C C . PRO A 1 106 ? -11.399 1.898 30.559 1.00 73.00 106 PRO A C 1
ATOM 860 O O . PRO A 1 106 ? -11.202 2.753 31.419 1.00 73.00 106 PRO A O 1
ATOM 863 N N . CYS A 1 107 ? -10.463 1.614 29.643 1.00 82.62 107 CYS A N 1
ATOM 864 C CA . CYS A 1 107 ? -9.174 2.296 29.583 1.00 82.62 107 CYS A CA 1
ATOM 865 C C . CYS A 1 107 ? -9.305 3.687 28.920 1.00 82.62 107 CYS A C 1
ATOM 867 O O . CYS A 1 107 ? -9.647 3.760 27.735 1.00 82.62 107 CYS A O 1
ATOM 869 N N . PRO A 1 108 ? -8.950 4.796 29.603 1.00 81.44 108 PRO A N 1
ATOM 870 C CA . PRO A 1 108 ? -9.069 6.149 29.045 1.00 81.44 108 PRO A CA 1
ATOM 871 C C . PRO A 1 108 ? -8.190 6.376 27.801 1.00 81.44 108 PRO A C 1
ATOM 873 O O . PRO A 1 108 ? -8.525 7.192 26.943 1.00 81.44 108 PRO A O 1
ATOM 876 N N . GLY A 1 109 ? -7.099 5.614 27.655 1.00 87.69 109 GLY A N 1
ATOM 877 C CA . GLY A 1 109 ? -6.211 5.662 26.489 1.00 87.69 109 GLY A CA 1
ATOM 878 C C . GLY A 1 109 ? -6.732 4.929 25.247 1.00 87.69 109 GLY A C 1
ATOM 879 O O . GLY A 1 109 ? -6.166 5.093 24.168 1.00 87.69 109 GLY A O 1
ATOM 880 N N . TYR A 1 110 ? -7.816 4.152 25.349 1.00 91.25 110 TYR A N 1
ATOM 881 C CA . TYR A 1 110 ? -8.290 3.309 24.247 1.00 91.25 110 TYR A CA 1
ATOM 882 C C . TYR A 1 110 ? -8.711 4.118 23.012 1.00 91.25 110 TYR A C 1
ATOM 884 O O . TYR A 1 110 ? -8.256 3.847 21.902 1.00 91.25 110 TYR A O 1
ATOM 892 N N . ARG A 1 111 ? -9.537 5.158 23.191 1.00 90.94 111 ARG A N 1
ATOM 893 C CA . ARG A 1 111 ? -10.045 5.970 22.068 1.00 90.94 111 ARG A CA 1
ATOM 894 C C . ARG A 1 111 ? -8.937 6.728 21.319 1.00 90.94 111 ARG A C 1
ATOM 896 O O . ARG A 1 111 ? -8.950 6.688 20.088 1.00 90.94 111 ARG A O 1
ATOM 903 N N . PRO A 1 112 ? -7.977 7.394 21.995 1.00 94.00 112 PRO A N 1
ATOM 904 C CA . PRO A 1 112 ? -6.806 7.957 21.324 1.00 94.00 112 PRO A CA 1
ATOM 905 C C . PRO A 1 112 ? -6.007 6.919 20.529 1.00 94.00 112 PRO A C 1
ATOM 907 O O . PRO A 1 112 ? -5.671 7.180 19.377 1.00 94.00 112 PRO A O 1
ATOM 910 N N . LEU A 1 113 ? -5.767 5.729 21.095 1.00 94.62 113 LEU A N 1
ATOM 911 C CA . LEU A 1 113 ? -5.047 4.654 20.402 1.00 94.62 113 LEU A CA 1
ATOM 912 C C . LEU A 1 113 ? -5.794 4.173 19.153 1.00 94.62 113 LEU A C 1
ATOM 914 O O . LEU A 1 113 ? -5.166 3.966 18.121 1.00 94.62 113 LEU A O 1
ATOM 918 N N . CYS A 1 114 ? -7.125 4.066 19.203 1.00 94.75 114 CYS A N 1
ATOM 919 C CA . CYS A 1 114 ? -7.937 3.727 18.031 1.00 94.75 114 CYS A CA 1
ATOM 920 C C . CYS A 1 114 ? -7.811 4.786 16.925 1.00 94.75 114 CYS A C 1
ATOM 922 O O . CYS A 1 114 ? -7.685 4.435 15.753 1.00 94.75 114 CYS A O 1
ATOM 924 N N . ARG A 1 115 ? -7.830 6.080 17.292 1.00 95.62 115 ARG A N 1
ATOM 925 C CA . ARG A 1 115 ? -7.690 7.199 16.337 1.00 95.62 115 ARG A CA 1
ATOM 926 C C . ARG A 1 115 ? -6.323 7.191 15.683 1.00 95.62 115 ARG A C 1
ATOM 928 O O . ARG A 1 115 ? -6.232 7.331 14.469 1.00 95.62 115 ARG A O 1
ATOM 935 N N . LEU A 1 116 ? -5.283 6.997 16.488 1.00 97.19 116 LEU A N 1
ATOM 936 C CA . LEU A 1 116 ? -3.921 6.890 15.995 1.00 97.19 116 LEU A CA 1
ATOM 937 C C . LEU A 1 116 ? -3.771 5.672 15.077 1.00 97.19 116 LEU A C 1
ATOM 939 O O . LEU A 1 116 ? -3.238 5.814 13.987 1.00 97.19 116 LEU A O 1
ATOM 943 N N . ASN A 1 117 ? -4.305 4.510 15.462 1.00 97.31 11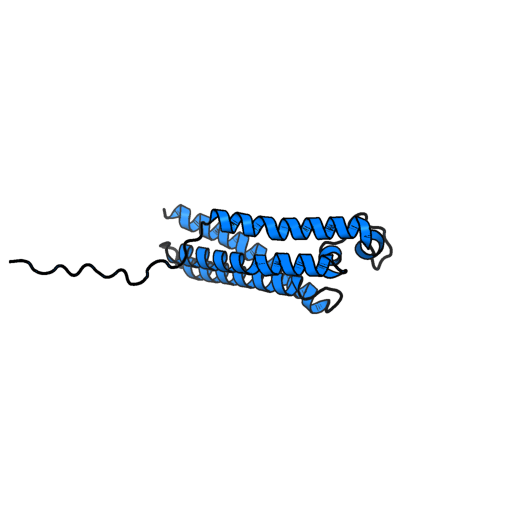7 ASN A N 1
ATOM 944 C CA . ASN A 1 117 ? -4.268 3.299 14.642 1.00 97.31 117 ASN A CA 1
ATOM 945 C C . ASN A 1 117 ? -4.939 3.506 13.277 1.00 97.31 117 ASN A C 1
ATOM 947 O O . ASN A 1 117 ? -4.362 3.161 12.251 1.00 97.31 117 ASN A O 1
ATOM 951 N N . PHE A 1 118 ? -6.132 4.106 13.254 1.00 97.75 118 PHE A N 1
ATOM 952 C CA . PHE A 1 118 ? -6.817 4.445 12.006 1.00 97.75 118 PHE A CA 1
ATOM 953 C C . PHE A 1 118 ? -6.027 5.463 11.174 1.00 97.75 118 PHE A C 1
ATOM 955 O O . PHE A 1 118 ? -5.856 5.263 9.975 1.00 97.75 118 PHE A O 1
ATOM 962 N N . GLY A 1 119 ? -5.496 6.514 11.806 1.00 98.19 119 GLY A N 1
ATOM 963 C CA . GLY A 1 119 ? -4.664 7.512 11.137 1.00 98.19 119 GLY A CA 1
ATOM 964 C C . GLY A 1 119 ? -3.416 6.901 10.499 1.00 98.19 119 GLY A C 1
ATOM 965 O O . GLY A 1 119 ? -3.146 7.162 9.331 1.00 98.19 119 GLY A O 1
ATOM 966 N N . LEU A 1 120 ? -2.703 6.029 11.219 1.00 98.38 120 LEU A N 1
ATOM 967 C CA . LEU A 1 120 ? -1.551 5.303 10.682 1.00 98.38 120 LEU A CA 1
ATOM 968 C C . LEU A 1 120 ? -1.950 4.402 9.510 1.00 98.38 120 LEU A C 1
ATOM 970 O O . LEU A 1 120 ? -1.241 4.402 8.513 1.00 98.38 120 LEU A O 1
ATOM 974 N N . ASN A 1 121 ? -3.101 3.721 9.587 1.00 98.06 121 ASN A N 1
ATOM 975 C CA . ASN A 1 121 ? -3.631 2.919 8.480 1.00 98.06 121 ASN A CA 1
ATOM 976 C C . ASN A 1 121 ? -3.910 3.789 7.232 1.00 98.06 121 ASN A C 1
ATOM 978 O O . ASN A 1 121 ? -3.531 3.456 6.114 1.00 98.06 121 ASN A O 1
ATOM 982 N N . VAL A 1 122 ? -4.532 4.958 7.395 1.00 98.44 122 VAL A N 1
ATOM 983 C CA . VAL A 1 122 ? -4.761 5.882 6.269 1.00 98.44 122 VAL A CA 1
ATOM 984 C C . VAL A 1 122 ? -3.434 6.376 5.682 1.00 98.44 122 VAL A C 1
ATOM 986 O O . VAL A 1 122 ? -3.276 6.389 4.461 1.00 98.44 122 VAL A O 1
ATOM 989 N N . VAL A 1 123 ? -2.469 6.735 6.534 1.00 98.56 123 VAL A N 1
ATOM 990 C CA . VAL A 1 123 ? -1.147 7.212 6.104 1.00 98.56 123 VAL A CA 1
ATOM 991 C C . VAL A 1 123 ? -0.356 6.124 5.374 1.00 98.56 123 VAL A C 1
ATOM 993 O O . VAL A 1 123 ? 0.194 6.431 4.320 1.00 98.56 123 VAL A O 1
ATOM 996 N N . GLU A 1 124 ? -0.340 4.867 5.841 1.00 98.12 124 GLU A N 1
ATOM 997 C CA . GLU A 1 124 ? 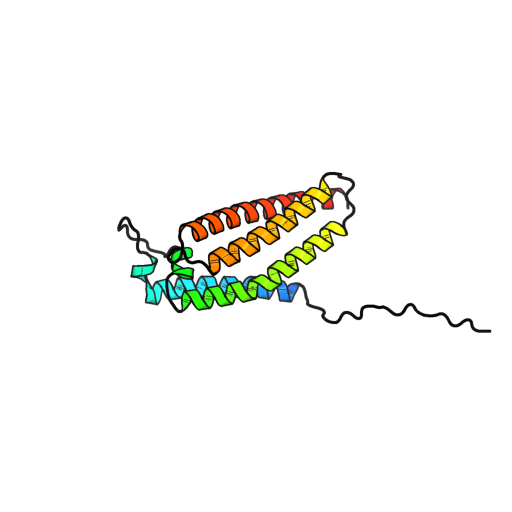0.341 3.780 5.109 1.00 98.12 124 GLU A CA 1
ATOM 998 C C . GLU A 1 124 ? -0.262 3.594 3.710 1.00 98.12 124 GLU A C 1
ATOM 1000 O O . GLU A 1 124 ? 0.470 3.408 2.741 1.00 98.12 124 GLU A O 1
ATOM 1005 N N . ASN A 1 125 ? -1.587 3.702 3.567 1.00 98.00 125 ASN A N 1
ATOM 1006 C CA . ASN A 1 125 ? -2.262 3.520 2.284 1.00 98.00 125 ASN A CA 1
ATOM 1007 C C . ASN A 1 125 ? -1.951 4.655 1.307 1.00 98.00 125 ASN A C 1
ATOM 1009 O O . ASN A 1 125 ? -1.690 4.406 0.130 1.00 98.00 125 ASN A O 1
ATOM 1013 N N . LEU A 1 126 ? -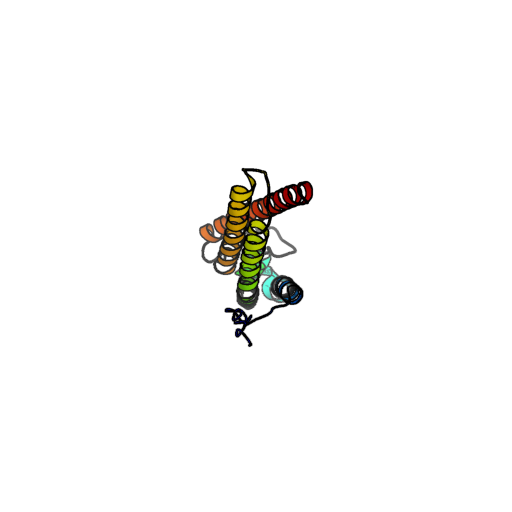1.958 5.897 1.795 1.00 98.19 126 LEU A N 1
ATOM 1014 C CA . LEU A 1 126 ? -1.580 7.059 0.995 1.00 98.19 126 LEU A CA 1
ATOM 1015 C C . LEU A 1 126 ? -0.104 6.998 0.597 1.00 98.19 126 LEU A C 1
ATOM 1017 O O . LEU A 1 126 ? 0.216 7.210 -0.569 1.00 98.19 126 LEU A O 1
ATOM 1021 N N . ALA A 1 127 ? 0.784 6.647 1.529 1.00 98.00 127 ALA A N 1
ATOM 1022 C CA . ALA A 1 127 ? 2.208 6.498 1.255 1.00 98.00 127 ALA A CA 1
ATOM 1023 C C . ALA A 1 127 ? 2.480 5.388 0.229 1.00 98.00 127 ALA A C 1
ATOM 1025 O O . ALA A 1 127 ? 3.262 5.598 -0.693 1.00 98.00 127 ALA A O 1
ATOM 1026 N N . LEU A 1 128 ? 1.776 4.252 0.315 1.00 96.88 128 LEU A N 1
ATOM 1027 C CA . LEU A 1 128 ? 1.859 3.177 -0.677 1.00 96.88 128 LEU A CA 1
ATOM 1028 C C . LEU A 1 128 ? 1.399 3.635 -2.069 1.00 96.88 128 LEU A C 1
ATOM 1030 O O . LEU A 1 128 ? 2.002 3.250 -3.073 1.00 96.88 128 LEU A O 1
ATOM 1034 N N . LEU A 1 129 ? 0.349 4.460 -2.147 1.00 97.44 129 LEU A N 1
ATOM 1035 C CA . LEU A 1 129 ? -0.096 5.043 -3.413 1.00 97.44 129 LEU A CA 1
ATOM 1036 C C . LEU A 1 129 ? 0.949 6.006 -3.977 1.00 97.44 129 LEU A C 1
ATOM 1038 O O . LEU A 1 129 ? 1.299 5.882 -5.147 1.00 97.44 129 LEU A O 1
ATOM 1042 N N . VAL A 1 130 ? 1.500 6.906 -3.160 1.00 97.06 130 VAL A N 1
ATOM 1043 C CA . VAL A 1 130 ? 2.585 7.800 -3.599 1.00 97.06 130 VAL A CA 1
ATOM 1044 C C . VAL A 1 130 ? 3.773 6.983 -4.104 1.00 97.06 130 VAL A C 1
ATOM 1046 O O . VAL A 1 130 ? 4.216 7.208 -5.223 1.00 97.06 130 VAL A O 1
ATOM 1049 N N . LEU A 1 131 ? 4.206 5.967 -3.355 1.00 95.00 131 LEU A N 1
ATOM 1050 C CA . LEU A 1 131 ? 5.305 5.073 -3.734 1.00 95.00 131 LEU A CA 1
ATOM 1051 C C . LEU A 1 131 ? 5.047 4.321 -5.054 1.00 95.00 131 LEU A C 1
ATOM 1053 O O . LEU A 1 131 ? 5.974 3.989 -5.786 1.00 95.00 131 LEU A O 1
ATOM 1057 N N . THR A 1 132 ? 3.780 4.044 -5.362 1.00 95.12 132 THR A N 1
ATOM 1058 C CA . THR A 1 132 ? 3.348 3.347 -6.583 1.00 95.12 132 THR A CA 1
ATOM 1059 C C . THR A 1 132 ? 3.300 4.272 -7.800 1.00 95.12 132 THR A C 1
ATOM 1061 O O . THR A 1 132 ? 3.592 3.853 -8.924 1.00 95.12 132 THR A O 1
ATOM 1064 N N . TYR A 1 133 ? 2.877 5.520 -7.60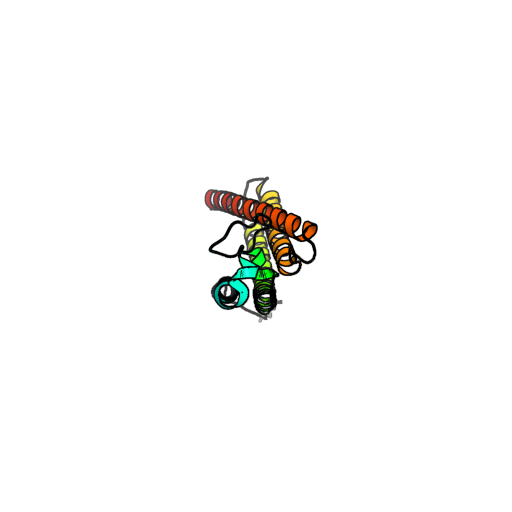1 1.00 94.81 133 TYR A N 1
ATOM 1065 C CA . TYR A 1 133 ? 2.672 6.472 -8.690 1.00 94.81 133 TYR A CA 1
ATOM 1066 C C . TYR A 1 133 ? 3.876 7.376 -8.940 1.00 94.81 133 TYR A C 1
ATOM 1068 O O . TYR A 1 133 ? 4.027 7.814 -10.073 1.00 94.81 133 TYR A O 1
ATOM 1076 N N . VAL A 1 134 ? 4.740 7.587 -7.949 1.00 94.06 134 VAL A N 1
ATOM 1077 C CA . VAL A 1 134 ? 5.997 8.332 -8.077 1.00 94.06 134 VAL A CA 1
ATOM 1078 C C . VAL A 1 134 ? 7.149 7.335 -8.081 1.00 94.06 134 VAL A C 1
ATOM 1080 O O . VAL A 1 134 ? 7.486 6.751 -7.050 1.00 94.06 134 VAL A O 1
ATOM 1083 N N . SER A 1 135 ? 7.733 7.104 -9.255 1.00 89.38 135 SER A N 1
ATOM 1084 C CA . SER A 1 135 ? 8.908 6.245 -9.400 1.00 89.38 135 SER A CA 1
ATOM 1085 C C . SER A 1 135 ? 10.161 6.931 -8.850 1.00 89.38 135 SER A C 1
ATOM 1087 O O . SER A 1 135 ? 10.286 8.155 -8.905 1.00 89.38 135 SER A O 1
ATOM 1089 N N . SER A 1 136 ? 11.132 6.142 -8.389 1.00 88.69 136 SER A N 1
ATOM 1090 C CA . SER A 1 136 ? 12.433 6.650 -7.939 1.00 88.69 136 SER A CA 1
ATOM 1091 C C . SER A 1 136 ? 13.209 7.368 -9.047 1.00 88.69 136 SER A C 1
ATOM 1093 O O . SER A 1 136 ? 14.016 8.244 -8.754 1.00 88.69 136 SER A O 1
ATOM 1095 N N . SER A 1 137 ? 12.952 7.022 -10.312 1.00 84.94 137 SER A N 1
ATOM 1096 C CA . SER A 1 137 ? 13.529 7.691 -11.482 1.00 84.94 137 SER A CA 1
ATOM 1097 C C . SER A 1 137 ? 12.839 9.015 -11.831 1.00 84.94 137 SER A C 1
ATOM 1099 O O . SER A 1 137 ? 13.411 9.814 -12.564 1.00 84.94 137 SER A O 1
ATOM 1101 N N . GLU A 1 138 ? 11.600 9.225 -11.370 1.00 88.19 138 GLU A N 1
ATOM 1102 C CA . GLU A 1 138 ? 10.830 10.457 -11.600 1.00 88.19 138 GLU A CA 1
ATOM 1103 C C . GLU A 1 138 ? 11.166 11.501 -10.525 1.00 88.19 138 GLU A C 1
ATOM 1105 O O . GLU A 1 138 ? 11.517 12.631 -10.854 1.00 88.19 138 GLU A O 1
ATOM 1110 N N . ASP A 1 139 ? 11.091 11.113 -9.248 1.00 93.06 139 ASP A N 1
ATOM 1111 C CA . ASP A 1 139 ? 11.499 11.944 -8.114 1.00 93.06 139 ASP A CA 1
ATOM 1112 C C . ASP A 1 139 ? 11.982 11.054 -6.961 1.00 93.06 139 ASP A C 1
ATOM 1114 O O . ASP A 1 139 ? 11.195 10.486 -6.196 1.00 93.06 139 ASP A O 1
ATOM 1118 N N . PHE A 1 140 ? 13.305 10.937 -6.839 1.00 91.88 140 PHE A N 1
ATOM 1119 C CA . PHE A 1 140 ? 13.936 10.120 -5.807 1.00 91.88 140 PHE A CA 1
ATOM 1120 C C . PHE A 1 140 ? 13.579 10.591 -4.391 1.00 91.88 140 PHE A C 1
ATOM 1122 O O . PHE A 1 140 ? 13.296 9.767 -3.524 1.00 91.88 140 PHE A O 1
ATOM 1129 N N . THR A 1 141 ? 13.527 11.907 -4.164 1.00 95.94 141 THR A N 1
ATOM 1130 C CA . THR A 1 141 ? 13.284 12.487 -2.834 1.00 95.94 141 THR A CA 1
ATOM 1131 C C . THR A 1 141 ? 11.873 12.171 -2.351 1.00 95.94 141 THR A C 1
ATOM 1133 O O . THR A 1 141 ? 11.672 11.782 -1.198 1.00 95.94 141 THR A O 1
ATOM 1136 N N . ILE A 1 142 ? 10.872 12.330 -3.220 1.00 96.19 142 ILE A N 1
ATOM 1137 C CA . ILE A 1 142 ? 9.486 11.992 -2.880 1.00 96.19 142 ILE A CA 1
ATOM 1138 C C . ILE A 1 142 ? 9.346 10.480 -2.688 1.00 96.19 142 ILE A C 1
ATOM 1140 O O . ILE A 1 142 ? 8.712 10.053 -1.722 1.00 96.19 142 ILE A O 1
ATOM 1144 N N . HIS A 1 143 ? 9.953 9.675 -3.564 1.00 94.94 143 HIS A N 1
ATOM 1145 C CA . HIS A 1 143 ? 9.889 8.217 -3.485 1.00 94.94 143 HIS A CA 1
ATOM 1146 C C . HIS A 1 143 ? 10.500 7.676 -2.182 1.00 94.94 143 HIS A C 1
A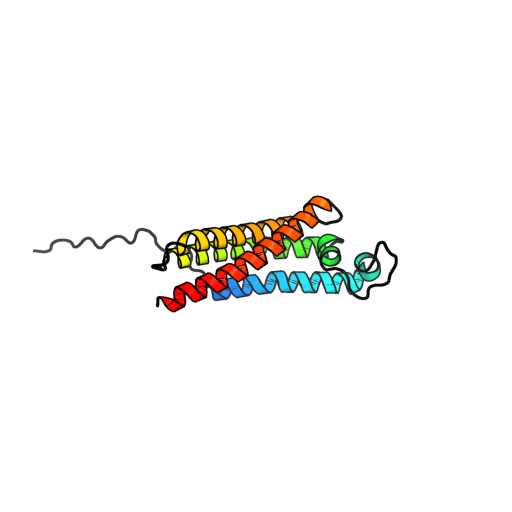TOM 1148 O O . HIS A 1 143 ? 9.860 6.890 -1.481 1.00 94.94 143 HIS A O 1
ATOM 1154 N N . GLU A 1 144 ? 11.704 8.122 -1.820 1.00 95.62 144 GLU A N 1
ATOM 1155 C CA . GLU A 1 144 ? 12.395 7.712 -0.593 1.00 95.62 144 GLU A CA 1
ATOM 1156 C C . GLU A 1 144 ? 11.598 8.109 0.658 1.00 95.62 144 GLU A C 1
ATOM 1158 O O . GLU A 1 144 ? 11.344 7.277 1.532 1.00 95.62 144 GLU A O 1
ATOM 1163 N N . ASN A 1 145 ? 11.118 9.355 0.721 1.00 97.50 145 ASN A N 1
ATOM 1164 C CA . ASN A 1 145 ? 10.303 9.811 1.846 1.00 97.50 145 ASN A CA 1
ATOM 1165 C C . ASN A 1 145 ? 8.980 9.037 1.946 1.00 97.50 145 ASN A C 1
ATOM 1167 O O . ASN A 1 145 ? 8.574 8.653 3.045 1.00 97.50 145 ASN A O 1
ATOM 1171 N N . ALA A 1 146 ? 8.320 8.757 0.818 1.00 97.31 146 ALA A N 1
ATOM 1172 C CA . ALA A 1 146 ? 7.109 7.940 0.792 1.00 97.31 146 ALA A CA 1
ATOM 1173 C C . ALA A 1 146 ? 7.378 6.511 1.284 1.00 97.31 146 ALA A C 1
ATOM 1175 O O . ALA A 1 146 ? 6.573 5.969 2.044 1.00 97.31 146 ALA A O 1
ATOM 1176 N N . PHE A 1 147 ? 8.523 5.925 0.923 1.00 96.31 147 PHE A N 1
ATOM 1177 C CA . PHE A 1 147 ? 8.942 4.616 1.417 1.00 96.31 147 PHE A CA 1
ATOM 1178 C C . PHE A 1 147 ? 9.139 4.616 2.940 1.00 96.31 147 PHE A C 1
ATOM 1180 O O . PHE A 1 147 ? 8.587 3.759 3.634 1.00 96.31 147 PHE A O 1
ATOM 1187 N N . ILE A 1 148 ? 9.849 5.609 3.484 1.00 97.94 148 ILE A N 1
ATOM 1188 C CA . ILE A 1 148 ? 10.065 5.748 4.934 1.00 97.94 148 ILE A CA 1
ATOM 1189 C C . ILE A 1 148 ? 8.728 5.896 5.669 1.00 97.94 148 ILE A C 1
ATOM 1191 O O . ILE A 1 148 ? 8.474 5.187 6.648 1.00 97.94 148 ILE A O 1
ATOM 1195 N N . VAL A 1 149 ? 7.850 6.783 5.186 1.00 98.44 149 VAL A N 1
ATOM 1196 C CA . VAL A 1 149 ? 6.521 7.003 5.776 1.00 98.44 149 VAL A CA 1
ATOM 1197 C C . VAL A 1 149 ? 5.690 5.726 5.721 1.00 98.44 149 VAL A C 1
ATOM 1199 O O . VAL A 1 149 ? 5.068 5.374 6.725 1.00 98.44 149 VAL A O 1
ATOM 1202 N N . PHE A 1 150 ? 5.703 5.004 4.596 1.00 98.06 150 PHE A N 1
ATOM 1203 C CA . PHE A 1 150 ? 5.003 3.730 4.446 1.00 98.06 150 PHE A CA 1
ATOM 1204 C C . PHE A 1 150 ? 5.458 2.709 5.493 1.00 98.06 150 PHE A C 1
ATOM 1206 O O . PHE A 1 150 ? 4.620 2.144 6.197 1.00 98.06 150 PHE A O 1
ATOM 1213 N N . ILE A 1 151 ? 6.769 2.512 5.657 1.00 98.00 151 ILE A N 1
ATOM 1214 C CA . ILE A 1 151 ? 7.314 1.559 6.632 1.00 98.00 151 ILE A CA 1
ATOM 1215 C C . ILE A 1 151 ? 6.972 1.975 8.066 1.00 98.00 151 ILE A C 1
ATOM 1217 O O . ILE A 1 151 ? 6.445 1.165 8.832 1.00 98.00 151 ILE A O 1
ATOM 1221 N N . ALA A 1 152 ? 7.224 3.235 8.430 1.00 98.38 152 ALA A N 1
ATOM 1222 C CA . ALA A 1 152 ? 6.986 3.728 9.784 1.00 98.38 152 ALA A CA 1
ATOM 1223 C C . ALA A 1 152 ? 5.502 3.634 10.177 1.00 98.38 152 ALA A C 1
ATOM 1225 O O . ALA A 1 152 ? 5.172 3.143 11.261 1.00 98.38 152 ALA A O 1
ATOM 1226 N N . SER A 1 153 ? 4.602 4.055 9.283 1.00 98.50 153 SER A N 1
ATOM 1227 C CA . SER A 1 153 ? 3.158 3.988 9.521 1.00 98.50 153 SER A CA 1
ATOM 1228 C C . SER A 1 153 ? 2.637 2.552 9.562 1.00 98.50 153 SER A C 1
ATOM 1230 O O . SER A 1 153 ? 1.886 2.229 10.481 1.00 98.50 153 SER A O 1
ATOM 1232 N N . SER A 1 154 ? 3.105 1.670 8.670 1.00 97.75 154 SER A N 1
ATOM 1233 C CA . SER A 1 154 ? 2.706 0.255 8.646 1.00 97.75 154 SER A CA 1
ATOM 1234 C C . SER A 1 154 ? 3.122 -0.480 9.920 1.00 97.75 154 SER A C 1
ATOM 1236 O O . SER A 1 154 ? 2.317 -1.177 10.540 1.00 97.75 154 SER A O 1
ATOM 1238 N N . LEU A 1 155 ? 4.376 -0.310 10.354 1.00 98.25 155 LEU A N 1
ATOM 1239 C CA . LEU A 1 155 ? 4.874 -0.923 11.589 1.00 98.25 155 LEU A CA 1
ATOM 1240 C C . LEU A 1 155 ? 4.138 -0.383 12.820 1.00 98.25 155 LEU A C 1
ATOM 1242 O O . LEU A 1 155 ? 3.742 -1.160 13.692 1.00 98.25 155 LEU A O 1
ATOM 1246 N N . GLY A 1 156 ? 3.900 0.931 12.872 1.00 98.25 156 GLY A N 1
ATOM 1247 C CA . GLY A 1 156 ? 3.127 1.552 13.944 1.00 98.25 156 GLY A CA 1
ATOM 1248 C C . GLY A 1 156 ? 1.681 1.048 13.995 1.00 98.25 156 GLY A C 1
ATOM 1249 O O . GLY A 1 156 ? 1.195 0.681 15.065 1.00 98.25 156 GLY A O 1
ATOM 1250 N N . HIS A 1 157 ? 1.007 0.963 12.846 1.00 98.00 157 HIS A N 1
ATOM 1251 C CA . HIS A 1 157 ? -0.351 0.435 12.727 1.00 98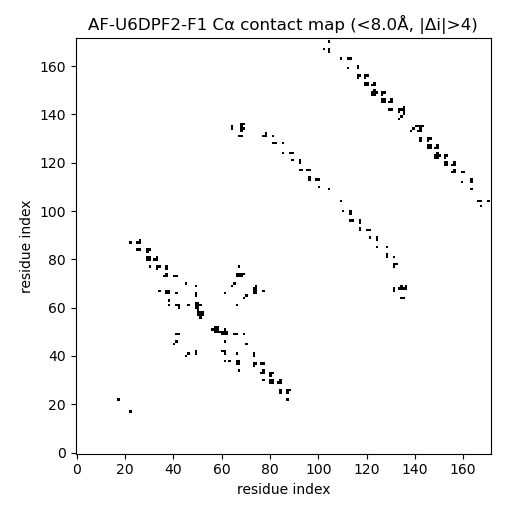.00 157 HIS A CA 1
ATOM 1252 C C . HIS A 1 157 ? -0.437 -1.041 13.157 1.00 98.00 157 HIS A C 1
ATOM 1254 O O . HIS A 1 157 ? -1.318 -1.411 13.937 1.00 98.00 157 HIS A O 1
ATOM 1260 N N . MET A 1 158 ? 0.508 -1.887 12.733 1.00 97.38 158 MET A N 1
ATOM 1261 C CA . MET A 1 158 ? 0.575 -3.291 13.162 1.00 97.38 158 MET A CA 1
ATOM 1262 C C . MET A 1 158 ? 0.772 -3.426 14.679 1.00 97.38 158 MET A C 1
ATOM 1264 O O . MET A 1 158 ? 0.078 -4.210 15.334 1.00 97.38 158 MET A O 1
ATOM 1268 N N . LEU A 1 159 ? 1.687 -2.640 15.256 1.00 97.69 159 LEU A N 1
ATOM 1269 C CA . LEU A 1 159 ? 1.942 -2.640 16.696 1.00 97.69 159 LEU A CA 1
ATOM 1270 C C . LEU A 1 159 ? 0.702 -2.200 17.487 1.00 97.69 159 LEU A C 1
ATOM 1272 O O . LEU A 1 159 ? 0.304 -2.875 18.440 1.00 97.69 159 LEU A O 1
ATOM 1276 N N . LEU A 1 160 ? 0.068 -1.097 17.082 1.00 95.81 160 LEU A N 1
ATOM 1277 C CA . LEU A 1 160 ? -1.137 -0.591 17.737 1.00 95.81 160 LEU A CA 1
ATOM 1278 C C . LEU A 1 160 ? -2.310 -1.558 17.607 1.00 95.81 160 LEU A C 1
ATOM 1280 O O . LEU A 1 160 ? -3.015 -1.768 18.591 1.00 95.81 160 LEU A O 1
ATOM 1284 N N . THR A 1 161 ? -2.481 -2.208 16.458 1.00 94.88 161 THR A N 1
ATOM 1285 C CA . THR A 1 161 ? -3.502 -3.246 16.270 1.00 94.88 161 THR A CA 1
ATOM 1286 C C . THR A 1 161 ? -3.303 -4.397 17.260 1.00 94.88 161 THR A C 1
ATOM 1288 O O . THR A 1 161 ? -4.251 -4.803 17.934 1.00 94.88 161 THR A O 1
ATOM 1291 N N . CYS A 1 162 ? -2.064 -4.870 17.443 1.00 94.62 162 CYS A N 1
ATOM 1292 C CA . CYS A 1 162 ? -1.742 -5.884 18.451 1.00 94.62 162 CYS A CA 1
ATOM 1293 C C . CYS A 1 162 ? -2.066 -5.423 19.885 1.00 94.62 162 CYS A C 1
ATOM 1295 O O . CYS A 1 162 ? -2.587 -6.206 20.684 1.00 94.62 162 CYS A O 1
ATOM 1297 N N . ILE A 1 163 ? -1.766 -4.165 20.226 1.00 92.50 163 ILE A N 1
ATOM 1298 C CA . ILE A 1 163 ? -2.063 -3.589 21.547 1.00 92.50 163 ILE A CA 1
ATOM 1299 C C . ILE A 1 163 ? -3.577 -3.480 21.761 1.00 92.50 163 ILE A C 1
ATOM 1301 O O . ILE A 1 163 ? -4.082 -3.944 22.783 1.00 92.50 163 ILE A O 1
ATOM 1305 N N . LEU A 1 164 ? -4.306 -2.915 20.795 1.00 91.75 164 LEU A N 1
ATOM 1306 C CA . LEU A 1 164 ? -5.761 -2.761 20.840 1.00 91.75 164 LEU A CA 1
ATOM 1307 C C . LEU A 1 164 ? -6.451 -4.115 21.001 1.00 91.75 164 LEU A C 1
ATOM 1309 O O . LEU A 1 164 ? -7.306 -4.258 21.872 1.00 91.75 164 LEU A O 1
ATOM 1313 N N . TRP A 1 165 ? -6.014 -5.129 20.251 1.00 89.19 165 TRP A N 1
ATOM 1314 C CA . TRP A 1 165 ? -6.537 -6.489 20.368 1.00 89.19 165 TRP A CA 1
ATOM 1315 C C . TRP A 1 165 ? -6.361 -7.068 21.779 1.00 89.19 165 TRP A C 1
ATOM 1317 O O . TRP A 1 165 ? -7.288 -7.653 22.345 1.00 89.19 165 TRP A O 1
ATOM 1327 N N . ARG A 1 166 ? -5.184 -6.871 22.389 1.00 87.06 166 ARG A N 1
ATOM 1328 C CA . ARG A 1 166 ? -4.921 -7.304 23.772 1.00 87.06 166 ARG A CA 1
ATOM 1329 C C . ARG A 1 166 ? -5.796 -6.567 24.785 1.00 87.06 166 ARG A C 1
ATOM 1331 O O . ARG A 1 166 ? -6.247 -7.189 25.745 1.00 87.06 166 ARG A O 1
ATOM 1338 N N . LEU A 1 167 ? -6.041 -5.271 24.582 1.00 85.56 167 LEU A N 1
ATOM 1339 C CA . LEU A 1 167 ? -6.909 -4.479 25.454 1.00 85.56 167 LEU A CA 1
ATOM 1340 C C . LEU A 1 167 ? -8.365 -4.941 25.357 1.00 85.56 167 LEU A C 1
ATOM 1342 O O . LEU A 1 167 ? -8.995 -5.147 26.388 1.00 85.56 167 LEU A O 1
ATOM 1346 N N . THR A 1 168 ? -8.886 -5.173 24.152 1.00 80.75 168 THR A N 1
ATOM 1347 C CA . THR A 1 168 ? -10.271 -5.630 23.971 1.00 80.75 168 THR A CA 1
ATOM 1348 C C . THR A 1 168 ? -10.487 -7.030 24.556 1.00 80.75 168 THR A C 1
ATOM 1350 O O . THR A 1 168 ? -11.456 -7.232 25.286 1.00 80.75 168 THR A O 1
ATOM 1353 N N . LYS A 1 169 ? -9.549 -7.970 24.352 1.00 72.25 169 LYS A N 1
ATOM 1354 C CA . LYS A 1 169 ? -9.640 -9.336 24.907 1.00 72.25 169 LYS A CA 1
ATOM 1355 C C . LYS A 1 169 ? -9.567 -9.388 26.439 1.00 72.25 169 LYS A C 1
ATOM 1357 O O . LYS A 1 169 ? -10.079 -10.319 27.039 1.00 72.25 169 LYS A O 1
ATOM 1362 N N . LYS A 1 170 ? -8.921 -8.418 27.093 1.00 59.41 170 LYS A N 1
ATOM 1363 C CA . LYS A 1 170 ? -8.868 -8.356 28.566 1.00 59.41 170 LYS A CA 1
ATOM 1364 C C . LYS A 1 170 ?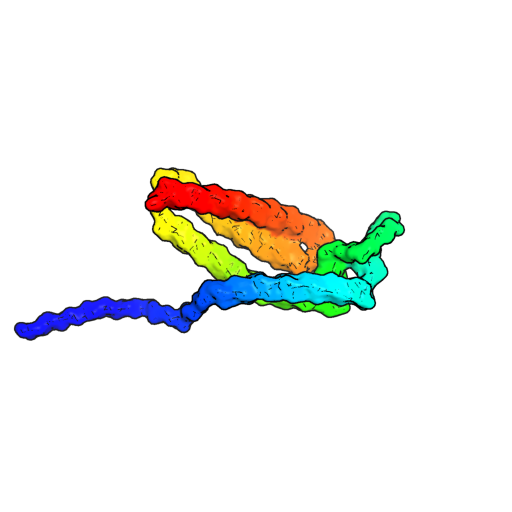 -10.211 -7.934 29.189 1.00 59.41 170 LYS A C 1
ATOM 1366 O O . LYS A 1 170 ? -10.397 -8.105 30.391 1.00 59.41 170 LYS A O 1
ATOM 1371 N N . HIS A 1 171 ? -11.110 -7.351 28.397 1.00 54.38 171 HIS A N 1
ATOM 1372 C CA . HIS A 1 171 ? -12.357 -6.738 28.863 1.00 54.38 171 HIS A CA 1
ATOM 1373 C C . HIS A 1 171 ? -13.629 -7.396 28.297 1.00 54.38 171 HIS A C 1
ATOM 1375 O O . HIS A 1 171 ? -14.719 -6.903 28.574 1.00 54.38 171 HIS A O 1
ATOM 1381 N N . THR A 1 172 ? -13.488 -8.482 27.528 1.00 49.66 172 THR A N 1
ATOM 1382 C CA . THR A 1 172 ? -14.576 -9.393 27.122 1.00 49.66 172 THR A CA 1
ATOM 1383 C C . THR A 1 172 ? -14.452 -10.698 27.889 1.00 49.66 172 THR A C 1
ATOM 1385 O O . THR A 1 172 ? -15.511 -11.253 28.244 1.00 49.66 172 THR A O 1
#

Sequence (172 aa):
MFSAASQPLDPDGTVFRLRFTAVVWWIITFPMFGFFFCIIWSLVFHFEYTVATDCGVPNYLPSVSSAIGGEVPQRYVWRFCIGLHSAPRFLVAFAYWNHYLSCASPCPGYRPLCRLNFGLNVVENLALLVLTYVSSSEDFTIHENAFIVFIASSLGHMLLTCILWRLTKKHT

Nearest PDB structures (foldseek):
  7ytb-assembly1_B  TM=3.271E-01  e=8.136E+00  Bdellovibrio
  7a0g-assembly1_DDD  TM=2.403E-01  e=4.574E+00  Serratia marcescens

Organism: Neovison vison (NCBI:txid452646)

InterPro domains:
  IPR019402 CWH43-like, N-terminal domain [PF10277] (20-171)
  IPR039545 Post-GPI attachment to proteins factor 2 [PTHR12892] (12-172)

Foldseek 3Di:
DDDPPPDPDPPDDPPDDDDVVVLVCLLPPLQVVLQVCLFVCCVPPVVCQQQDDPVRDGDPGGDSLSSQFPDPPSLVSQLVSLVSNLVSLLVVLVVQLVVQVVFDFPDPCSNVLSVLLSVLSVQLSVLVNQLSVQGCVNPVVSNVVSVVSNVVSVVSNVVSVVVNVVRRVVVD